Protein AF-A0A9P5KVM6-F1 (afdb_monomer_lite)

Radius of gyration: 21.35 Å; chains: 1; bounding box: 46×46×63 Å

pLDDT: mean 79.02, std 16.15, range [36.5, 96.94]

InterPro domains:
  IPR021036 Small ribosomal subunit protein mS45 [PTHR28158] (18-147)

Secondary structure (DSSP, 8-state):
-HHHHHHHH----TTS--TTSTTSSPPPSS----GGGS---S--SSS----HHHHHHTTT-SSS---TT---TT-TT--PPPBPPHHHHHHHHHHHHTS---HHHHHHHHT--HHHHHHHHHHHHHHHHHTTT--TTHHHHHHHHHHHSPBP--STTTTSS--

Sequence (163 aa):
MRSNLRRFLGPRNFKGFHLKNPFFFPPANKTTNYISQYAIRGDARDAKGVNWQKVFENRGAANREVNHLTPFATNPHTKTALAVPGVIKARIYEDITVNNASPQETSFKYGISVPRVEAIIELEAIRRKWQSEVSYIVVPYSDTLFESFSSEMMSYEKNSISL

Organism: Geotrichum candidum (NCBI:txid1173061)

Structure (mmCIF, N/CA/C/O backbone):
data_AF-A0A9P5KVM6-F1
#
_entry.id   AF-A0A9P5KVM6-F1
#
loop_
_atom_site.group_PDB
_atom_site.id
_atom_site.type_symbol
_atom_site.label_atom_id
_atom_site.label_alt_id
_atom_site.label_comp_id
_atom_site.label_asym_id
_atom_site.label_entity_id
_atom_site.label_seq_id
_atom_site.pdbx_PDB_ins_code
_atom_site.Cartn_x
_atom_site.Cartn_y
_atom_site.Cartn_z
_atom_site.occupancy
_atom_site.B_iso_or_equiv
_atom_site.auth_seq_id
_atom_site.auth_comp_id
_atom_site.auth_asym_id
_atom_site.auth_atom_id
_atom_site.pdbx_PDB_model_num
ATOM 1 N N . MET A 1 1 ? 11.397 -14.861 -28.953 1.00 62.25 1 MET A N 1
ATOM 2 C CA . MET A 1 1 ? 10.872 -14.580 -27.591 1.00 62.25 1 MET A CA 1
ATOM 3 C C . MET A 1 1 ? 11.959 -14.485 -26.516 1.00 62.25 1 MET A C 1
ATOM 5 O O . MET A 1 1 ? 12.036 -13.447 -25.871 1.00 62.25 1 MET A O 1
ATOM 9 N N . ARG A 1 2 ? 12.842 -15.485 -26.341 1.00 77.81 2 ARG A N 1
ATOM 10 C CA . ARG A 1 2 ? 13.914 -15.446 -25.313 1.00 77.81 2 ARG A CA 1
ATOM 11 C C . ARG A 1 2 ? 14.853 -14.229 -25.415 1.00 77.81 2 ARG A C 1
ATOM 13 O O . ARG A 1 2 ? 15.296 -13.711 -24.397 1.00 77.81 2 ARG A O 1
ATOM 20 N N . SER A 1 3 ? 15.123 -13.745 -26.628 1.00 80.38 3 SER A N 1
ATOM 21 C CA . SER A 1 3 ? 15.932 -12.544 -26.883 1.00 80.38 3 SER A CA 1
ATOM 22 C C . SER A 1 3 ? 15.297 -11.258 -26.339 1.00 80.38 3 SER A C 1
ATOM 24 O O . SER A 1 3 ? 15.987 -10.457 -25.717 1.00 80.38 3 SER A O 1
ATOM 26 N N . ASN A 1 4 ? 13.985 -11.079 -26.511 1.00 78.31 4 ASN A N 1
ATOM 27 C CA . ASN A 1 4 ? 13.261 -9.908 -26.008 1.00 78.31 4 ASN A CA 1
ATOM 28 C C . ASN A 1 4 ? 13.180 -9.908 -24.480 1.00 78.31 4 ASN A C 1
ATOM 30 O O . ASN A 1 4 ? 13.360 -8.861 -23.865 1.00 78.31 4 ASN A O 1
ATOM 34 N N . LEU A 1 5 ? 12.998 -11.082 -23.867 1.00 83.44 5 LEU A N 1
ATOM 35 C CA . LEU A 1 5 ? 13.031 -11.216 -22.411 1.00 83.44 5 LEU A CA 1
ATOM 36 C C . LEU A 1 5 ? 14.410 -10.854 -21.843 1.00 83.44 5 LEU A C 1
ATOM 38 O O . LEU A 1 5 ? 14.494 -10.102 -20.881 1.00 83.44 5 LEU A O 1
ATOM 42 N N . ARG A 1 6 ? 15.501 -11.320 -22.465 1.00 84.62 6 ARG A N 1
ATOM 43 C CA . ARG A 1 6 ? 16.866 -10.940 -22.051 1.00 84.62 6 ARG A CA 1
ATOM 44 C C . ARG A 1 6 ? 17.105 -9.431 -22.144 1.00 84.62 6 ARG A C 1
ATOM 46 O O . ARG A 1 6 ? 17.784 -8.878 -21.288 1.00 84.62 6 ARG A O 1
ATOM 53 N N . ARG A 1 7 ? 16.528 -8.765 -23.149 1.00 83.12 7 ARG A N 1
ATOM 54 C CA . ARG A 1 7 ? 16.586 -7.299 -23.285 1.00 83.12 7 ARG A CA 1
ATOM 55 C C . ARG A 1 7 ? 15.790 -6.582 -22.192 1.00 83.12 7 ARG A C 1
ATOM 57 O O . ARG A 1 7 ? 16.290 -5.602 -21.661 1.00 83.12 7 ARG A O 1
ATOM 64 N N . PHE A 1 8 ? 14.603 -7.082 -21.844 1.00 84.62 8 PHE A N 1
ATOM 65 C CA . PHE A 1 8 ? 13.796 -6.552 -20.737 1.00 84.62 8 PHE A CA 1
ATOM 66 C C . PHE A 1 8 ? 14.504 -6.706 -19.386 1.00 84.62 8 PHE A C 1
ATOM 68 O O . PHE A 1 8 ? 14.595 -5.757 -18.616 1.00 84.62 8 PHE A O 1
ATOM 75 N N . LEU A 1 9 ? 15.027 -7.903 -19.109 1.00 88.69 9 LEU A N 1
ATOM 76 C CA . LEU A 1 9 ? 15.701 -8.206 -17.848 1.00 88.69 9 LEU A CA 1
ATOM 77 C C . LEU A 1 9 ? 17.058 -7.499 -17.717 1.00 88.69 9 LEU A C 1
ATOM 79 O O . LEU A 1 9 ? 17.481 -7.182 -16.610 1.00 88.69 9 LEU A O 1
ATOM 83 N N . GLY A 1 10 ? 17.756 -7.255 -18.826 1.00 86.69 10 GLY A N 1
ATOM 84 C CA . GLY A 1 10 ? 19.102 -6.691 -18.810 1.00 86.69 10 GLY A CA 1
ATOM 85 C C . GLY A 1 10 ? 20.173 -7.696 -18.354 1.00 86.69 10 GLY A C 1
ATOM 86 O O . GLY A 1 10 ? 19.902 -8.894 -18.207 1.00 86.69 10 GLY A O 1
ATOM 87 N N . PRO A 1 11 ? 21.423 -7.240 -18.154 1.00 89.00 11 PRO A N 1
ATOM 88 C CA . PRO A 1 11 ? 22.534 -8.119 -17.804 1.00 89.00 11 PRO A CA 1
ATOM 89 C C . PRO A 1 11 ? 22.339 -8.757 -16.424 1.00 89.00 11 PRO A C 1
ATOM 91 O O . PRO A 1 11 ? 21.814 -8.137 -15.499 1.00 89.00 11 PRO A O 1
ATOM 94 N N . ARG A 1 12 ? 22.796 -10.004 -16.300 1.00 92.44 12 ARG A N 1
ATOM 95 C CA . ARG A 1 12 ? 22.764 -10.798 -15.069 1.00 92.44 12 ARG A CA 1
ATOM 96 C C . ARG A 1 12 ? 24.133 -10.725 -14.389 1.00 92.44 12 ARG A C 1
ATOM 98 O O . ARG A 1 12 ? 25.145 -10.879 -15.068 1.00 92.44 12 ARG A O 1
ATOM 105 N N . ASN A 1 13 ? 24.180 -10.493 -13.079 1.00 91.25 13 ASN A N 1
ATOM 106 C CA . ASN A 1 13 ? 25.437 -10.559 -12.322 1.00 91.25 13 ASN A CA 1
ATOM 107 C C . ASN A 1 13 ? 25.819 -12.015 -11.969 1.00 91.25 13 ASN A C 1
ATOM 109 O O . ASN A 1 13 ? 25.060 -12.946 -12.238 1.00 91.25 13 ASN A O 1
ATOM 113 N N . PHE A 1 14 ? 26.971 -12.212 -11.317 1.00 94.19 14 PHE A N 1
ATOM 114 C CA . PHE A 1 14 ? 27.450 -13.539 -10.895 1.00 94.19 14 PHE A CA 1
ATOM 115 C C . PHE A 1 14 ? 26.509 -14.260 -9.912 1.00 94.19 14 PHE A C 1
ATOM 117 O O . PHE A 1 14 ? 26.425 -15.482 -9.931 1.00 94.19 14 PHE A O 1
ATOM 124 N N . LYS A 1 15 ? 25.760 -13.512 -9.086 1.00 94.56 15 LYS A N 1
ATOM 125 C CA . LYS A 1 15 ? 24.731 -14.051 -8.173 1.00 94.56 15 LYS A CA 1
ATOM 126 C C . LYS A 1 15 ? 23.423 -14.392 -8.881 1.00 94.56 15 LYS A C 1
ATOM 128 O O . LYS A 1 15 ? 22.525 -14.986 -8.298 1.00 94.56 15 LYS A O 1
ATOM 133 N N . GLY A 1 16 ? 23.295 -13.990 -10.136 1.00 92.50 16 GLY A N 1
ATOM 134 C CA . GLY A 1 16 ? 22.124 -14.243 -10.935 1.00 92.50 16 GLY A CA 1
ATOM 135 C C . GLY A 1 16 ? 21.071 -13.132 -10.958 1.00 92.50 16 GLY A C 1
ATOM 136 O O . GLY A 1 16 ? 19.995 -13.367 -11.503 1.00 92.50 16 GLY A O 1
ATOM 137 N N . PHE A 1 17 ? 21.364 -11.954 -10.409 1.00 92.81 17 PHE A N 1
ATOM 138 C CA . PHE A 1 17 ? 20.439 -10.827 -10.273 1.00 92.81 17 PHE A CA 1
ATOM 139 C C . PHE A 1 17 ? 20.491 -9.846 -11.448 1.00 92.81 17 PHE A C 1
ATOM 141 O O . PHE A 1 17 ? 21.547 -9.615 -12.043 1.00 92.81 17 PHE A O 1
ATOM 148 N N . HIS A 1 18 ? 19.346 -9.221 -11.723 1.00 91.88 18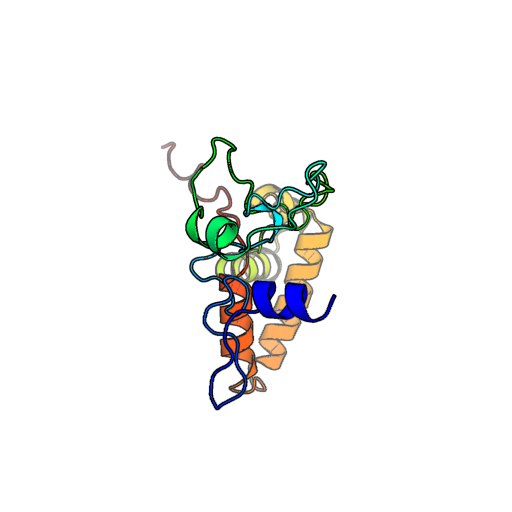 HIS A N 1
ATOM 149 C CA . HIS A 1 18 ? 19.134 -8.251 -12.799 1.00 91.88 18 HIS A CA 1
ATOM 150 C C . HIS A 1 18 ? 19.104 -6.817 -12.258 1.00 91.88 18 HIS A C 1
ATOM 152 O O . HIS A 1 18 ? 18.122 -6.100 -12.405 1.00 91.88 18 HIS A O 1
ATOM 158 N N . LEU A 1 19 ? 20.201 -6.389 -11.629 1.00 88.69 19 LEU A N 1
ATOM 159 C CA . LEU A 1 19 ? 20.276 -5.123 -10.880 1.00 88.69 19 LEU A CA 1
ATOM 160 C C . LEU A 1 19 ? 20.008 -3.867 -11.728 1.00 88.69 19 LEU A C 1
ATOM 162 O O . LEU A 1 19 ? 19.647 -2.830 -11.188 1.00 88.69 19 LEU A O 1
ATOM 166 N N . LYS A 1 20 ? 20.204 -3.949 -13.051 1.00 85.00 20 LYS A N 1
ATOM 167 C CA . LYS A 1 20 ? 19.931 -2.840 -13.979 1.00 85.00 20 LYS A CA 1
ATOM 168 C C . LYS A 1 20 ? 18.459 -2.740 -14.386 1.00 85.00 20 LYS A C 1
ATOM 170 O O . LYS A 1 20 ? 18.079 -1.753 -15.009 1.00 85.00 20 LYS A O 1
ATOM 175 N N . ASN A 1 21 ? 17.646 -3.756 -14.094 1.00 87.56 21 ASN A N 1
ATOM 176 C CA . ASN A 1 21 ? 16.222 -3.705 -14.383 1.00 87.56 21 ASN A CA 1
ATOM 177 C C . ASN A 1 21 ? 15.550 -2.746 -13.387 1.00 87.56 21 ASN A C 1
ATOM 179 O O . ASN A 1 21 ? 15.689 -2.939 -12.177 1.00 87.56 21 ASN A O 1
ATOM 183 N N . PRO A 1 22 ? 14.802 -1.736 -13.861 1.00 85.38 22 PRO A N 1
ATOM 184 C CA . PRO A 1 22 ? 14.136 -0.775 -12.990 1.00 85.38 22 PRO A CA 1
ATOM 185 C C . PRO A 1 22 ? 13.138 -1.393 -12.008 1.00 85.38 22 PRO A C 1
ATOM 187 O O . PRO A 1 22 ? 12.862 -0.769 -10.991 1.00 85.38 22 PRO A O 1
ATOM 190 N N . PHE A 1 23 ? 12.602 -2.577 -12.304 1.00 88.31 23 PHE A N 1
ATOM 191 C CA . PHE A 1 23 ? 11.623 -3.290 -11.483 1.00 88.31 23 PHE A CA 1
ATOM 192 C C . PHE A 1 23 ? 12.264 -4.313 -10.534 1.00 88.31 23 PHE A C 1
ATOM 194 O O . PHE A 1 23 ? 11.547 -5.064 -9.881 1.00 88.31 23 PHE A O 1
ATOM 201 N N . PHE A 1 24 ? 13.599 -4.410 -10.495 1.00 90.88 24 PHE A N 1
ATOM 202 C CA . PHE A 1 24 ? 14.282 -5.412 -9.673 1.00 90.88 24 PHE A CA 1
ATOM 203 C C . PHE A 1 24 ? 14.192 -5.104 -8.176 1.00 90.88 24 PHE A C 1
ATOM 205 O O . PHE A 1 24 ? 13.952 -6.004 -7.377 1.00 90.88 24 PHE A O 1
ATOM 212 N N . PHE A 1 25 ? 14.402 -3.843 -7.802 1.00 88.06 25 PHE A N 1
ATOM 213 C CA . PHE A 1 25 ? 14.326 -3.407 -6.413 1.00 88.06 25 PHE A CA 1
ATOM 214 C C . PHE A 1 25 ? 12.940 -2.845 -6.095 1.00 88.06 25 PHE A C 1
ATOM 216 O O . PHE A 1 25 ? 12.344 -2.187 -6.958 1.00 88.06 25 PHE A O 1
ATOM 223 N N . PRO A 1 26 ? 12.436 -3.062 -4.866 1.00 86.50 26 PRO A N 1
ATOM 224 C CA . PRO A 1 26 ? 11.262 -2.345 -4.407 1.00 86.50 26 PRO A CA 1
ATOM 225 C C . PRO A 1 26 ? 11.554 -0.837 -4.430 1.00 86.50 26 PRO A C 1
ATOM 227 O O . PRO A 1 26 ? 12.689 -0.421 -4.170 1.00 86.50 26 PRO A O 1
ATOM 230 N N . PRO A 1 27 ? 10.565 -0.007 -4.782 1.00 83.62 27 PRO A N 1
ATOM 231 C CA . PRO A 1 27 ? 10.730 1.432 -4.691 1.00 83.62 27 PRO A CA 1
ATOM 232 C C . PRO A 1 27 ? 10.859 1.879 -3.233 1.00 83.62 27 PRO A C 1
ATOM 234 O O . PRO A 1 27 ? 10.284 1.273 -2.334 1.00 83.62 27 PRO A O 1
ATOM 237 N N . ALA A 1 28 ? 11.603 2.964 -3.035 1.00 72.00 28 ALA A N 1
ATOM 238 C CA . ALA A 1 28 ? 11.710 3.668 -1.764 1.00 72.00 28 ALA A CA 1
ATOM 239 C C . ALA A 1 28 ? 10.824 4.930 -1.775 1.00 72.00 28 ALA A C 1
ATOM 241 O O . ALA A 1 28 ? 10.300 5.339 -2.817 1.00 72.00 28 ALA A O 1
ATOM 242 N N . ASN A 1 29 ? 10.706 5.593 -0.622 1.00 79.31 29 ASN A N 1
ATOM 243 C CA . ASN A 1 29 ? 10.050 6.899 -0.458 1.00 79.31 29 ASN A CA 1
ATOM 244 C C . ASN A 1 29 ? 8.520 6.915 -0.623 1.00 79.31 29 ASN A C 1
ATOM 246 O O . ASN A 1 29 ? 7.965 7.941 -1.016 1.00 79.31 29 ASN A O 1
ATOM 250 N N . LYS A 1 30 ? 7.817 5.824 -0.291 1.00 79.75 30 LYS A N 1
ATOM 251 C CA . LYS A 1 30 ? 6.338 5.763 -0.320 1.00 79.75 30 LYS A CA 1
ATOM 252 C C . LYS A 1 30 ? 5.775 6.033 -1.716 1.00 79.75 30 LYS A C 1
ATOM 254 O O . LYS A 1 30 ? 4.729 6.661 -1.894 1.00 79.75 30 LYS A O 1
ATOM 259 N N . THR A 1 31 ? 6.499 5.575 -2.731 1.00 81.00 31 THR A N 1
ATOM 260 C CA . THR A 1 31 ? 6.085 5.661 -4.129 1.00 81.00 31 THR A CA 1
ATOM 261 C C . THR A 1 31 ? 6.045 4.270 -4.720 1.00 81.00 31 THR A C 1
ATOM 263 O O . THR A 1 31 ? 6.856 3.413 -4.395 1.00 81.00 31 THR A O 1
ATOM 266 N N . THR A 1 32 ? 5.088 4.037 -5.597 1.00 86.69 32 THR A N 1
ATOM 267 C CA . THR A 1 32 ? 4.988 2.807 -6.376 1.00 86.69 32 THR A CA 1
ATOM 268 C C . THR A 1 32 ? 5.862 2.927 -7.628 1.00 86.69 32 THR A C 1
ATOM 270 O O . THR A 1 32 ? 6.071 4.019 -8.157 1.00 86.69 32 THR A O 1
ATOM 273 N N . ASN A 1 33 ? 6.344 1.801 -8.157 1.00 87.06 33 ASN A N 1
ATOM 274 C CA . ASN A 1 33 ? 7.149 1.738 -9.386 1.00 87.06 33 ASN A CA 1
ATOM 275 C C . ASN A 1 33 ? 6.494 0.781 -10.385 1.00 87.06 33 ASN A C 1
ATOM 277 O O . ASN A 1 33 ? 6.994 -0.306 -10.679 1.00 87.06 33 ASN A O 1
ATOM 281 N N . TYR A 1 34 ? 5.306 1.166 -10.845 1.00 88.00 34 TYR A N 1
ATOM 282 C CA . TYR A 1 34 ? 4.519 0.347 -11.756 1.00 88.00 34 TYR A CA 1
ATOM 283 C C . TYR A 1 34 ? 4.982 0.462 -13.200 1.00 88.00 34 TYR A C 1
ATOM 285 O O . TYR A 1 34 ? 5.518 1.475 -13.642 1.00 88.00 34 TYR A O 1
ATOM 293 N N . ILE A 1 35 ? 4.709 -0.591 -13.966 1.00 83.00 35 ILE A N 1
ATOM 294 C CA . ILE A 1 35 ? 5.068 -0.688 -15.380 1.00 83.00 35 ILE A CA 1
ATOM 295 C C . ILE A 1 35 ? 4.377 0.378 -16.247 1.00 83.00 35 ILE A C 1
ATOM 297 O O . ILE A 1 35 ? 4.942 0.824 -17.241 1.00 83.00 35 ILE A O 1
ATOM 301 N N . SER A 1 36 ? 3.190 0.829 -15.835 1.00 80.75 36 SER A N 1
ATOM 302 C CA . SER A 1 36 ? 2.419 1.925 -16.444 1.00 80.75 36 SER A CA 1
ATOM 303 C C . SER A 1 36 ? 3.155 3.268 -16.464 1.00 80.75 36 SER A C 1
ATOM 305 O O . SER A 1 36 ? 2.864 4.107 -17.313 1.00 80.75 36 SER A O 1
ATOM 307 N N . GLN A 1 37 ? 4.118 3.464 -15.558 1.00 79.69 37 GLN A N 1
ATOM 308 C CA . GLN A 1 37 ? 4.914 4.688 -15.456 1.00 79.69 37 GLN A CA 1
ATOM 309 C C . GLN A 1 37 ? 5.938 4.811 -16.587 1.00 79.69 37 GLN A C 1
ATOM 311 O O . GLN A 1 37 ? 6.533 5.867 -16.793 1.00 79.69 37 GLN A O 1
ATOM 316 N N . TYR A 1 38 ? 6.142 3.729 -17.334 1.00 78.56 38 TYR A N 1
ATOM 317 C CA . TYR A 1 38 ? 7.088 3.650 -18.427 1.00 78.56 38 TYR A CA 1
ATOM 318 C C . TYR A 1 38 ? 6.329 3.695 -19.749 1.00 78.56 38 TYR A C 1
ATOM 320 O O . TYR A 1 38 ? 5.304 3.036 -19.925 1.00 78.56 38 TYR A O 1
ATOM 328 N N . ALA A 1 39 ? 6.858 4.447 -20.716 1.00 70.25 39 ALA A N 1
ATOM 329 C CA . ALA A 1 39 ? 6.290 4.579 -22.055 1.00 70.25 39 ALA A CA 1
ATOM 330 C C . ALA A 1 39 ? 6.514 3.306 -22.897 1.00 70.25 39 ALA A C 1
ATOM 332 O O . ALA A 1 39 ? 7.205 3.313 -23.920 1.00 70.25 39 ALA A O 1
ATOM 333 N N . ILE A 1 40 ? 5.931 2.193 -22.457 1.00 69.56 40 ILE A N 1
ATOM 334 C CA . ILE A 1 40 ? 5.956 0.912 -23.155 1.00 69.56 40 ILE A CA 1
ATOM 335 C C . ILE A 1 40 ? 4.916 1.001 -24.264 1.00 69.56 40 ILE A C 1
ATOM 337 O O . ILE A 1 40 ? 3.727 0.764 -24.065 1.00 69.56 40 ILE A O 1
ATOM 341 N N . ARG A 1 41 ? 5.362 1.415 -25.450 1.00 58.34 41 ARG A N 1
ATOM 342 C CA . ARG A 1 41 ? 4.507 1.436 -26.638 1.00 58.34 41 ARG A CA 1
ATOM 343 C C . ARG A 1 41 ? 4.192 -0.009 -27.027 1.00 58.34 41 ARG A C 1
ATOM 345 O O . ARG A 1 41 ? 5.076 -0.725 -27.488 1.00 58.34 41 ARG A O 1
ATOM 352 N N . GLY A 1 42 ? 2.945 -0.425 -26.802 1.00 51.84 42 GLY A N 1
ATOM 353 C CA . GLY A 1 42 ? 2.420 -1.719 -27.246 1.00 51.84 42 GLY A CA 1
ATOM 354 C C . GLY A 1 42 ? 2.237 -1.812 -28.764 1.00 51.84 42 GLY A C 1
ATOM 355 O O . GLY A 1 42 ? 2.281 -2.907 -29.307 1.00 51.84 42 GLY A O 1
ATOM 356 N N . ASP A 1 43 ? 2.125 -0.675 -29.455 1.00 46.19 43 ASP A N 1
ATOM 357 C CA . ASP A 1 43 ? 1.997 -0.628 -30.909 1.00 46.19 43 ASP A CA 1
ATOM 358 C C . ASP A 1 43 ? 3.315 -0.227 -31.560 1.00 46.19 43 ASP A C 1
ATOM 360 O O . ASP A 1 43 ? 3.614 0.947 -31.784 1.00 46.19 43 ASP A O 1
ATOM 364 N N . ALA A 1 44 ? 4.101 -1.237 -31.907 1.00 43.06 44 ALA A N 1
ATOM 365 C CA . ALA A 1 44 ? 5.032 -1.116 -33.007 1.00 43.06 44 ALA A CA 1
ATOM 366 C C . ALA A 1 44 ? 4.328 -1.722 -34.234 1.00 43.06 44 ALA A C 1
ATOM 368 O O . ALA A 1 44 ? 4.510 -2.891 -34.561 1.00 43.06 44 ALA A O 1
ATOM 369 N N . ARG A 1 45 ? 3.478 -0.919 -34.899 1.00 48.28 45 ARG A N 1
ATOM 370 C CA . ARG A 1 45 ? 3.075 -1.196 -36.294 1.00 48.28 45 ARG A CA 1
ATOM 371 C C . ARG A 1 45 ? 4.296 -1.225 -37.228 1.00 48.28 45 ARG A C 1
ATOM 373 O O . ARG A 1 45 ? 4.225 -1.797 -38.306 1.00 48.28 45 ARG A O 1
ATOM 380 N N . ASP A 1 46 ? 5.426 -0.693 -36.765 1.00 46.81 46 ASP A N 1
ATOM 381 C CA . ASP A 1 46 ? 6.752 -0.947 -37.311 1.00 46.81 46 ASP A CA 1
ATOM 382 C C . ASP A 1 46 ? 7.388 -2.144 -36.601 1.00 46.81 46 ASP A C 1
ATOM 384 O O . ASP A 1 46 ? 7.526 -2.144 -35.385 1.00 46.81 46 ASP A O 1
ATOM 388 N N . ALA A 1 47 ? 7.837 -3.149 -37.347 1.00 47.09 47 ALA A N 1
ATOM 389 C CA . ALA A 1 47 ? 8.355 -4.447 -36.891 1.00 47.09 47 ALA A CA 1
ATOM 390 C C . ALA A 1 47 ? 9.575 -4.446 -35.922 1.00 47.09 47 ALA A C 1
ATOM 392 O O . ALA A 1 47 ? 10.235 -5.472 -35.735 1.00 47.09 47 ALA A O 1
ATOM 393 N N . LYS A 1 48 ? 9.920 -3.320 -35.291 1.00 54.28 48 LYS A N 1
ATOM 394 C CA . LYS A 1 48 ? 11.014 -3.182 -34.325 1.00 54.28 48 LYS A CA 1
ATOM 395 C C . LYS A 1 48 ? 10.421 -3.184 -32.914 1.00 54.28 48 LYS A C 1
ATOM 397 O O . LYS A 1 48 ? 9.889 -2.182 -32.457 1.00 54.28 48 LYS A O 1
ATOM 402 N N . GLY A 1 49 ? 10.498 -4.331 -32.235 1.00 60.56 49 GLY A N 1
ATOM 403 C CA . GLY A 1 49 ? 9.998 -4.502 -30.864 1.00 60.56 49 GLY A CA 1
ATOM 404 C C . GLY A 1 49 ? 10.514 -3.460 -29.856 1.00 60.56 49 GLY A C 1
ATOM 405 O O . GLY A 1 49 ? 11.458 -2.720 -30.124 1.00 60.56 49 GLY A O 1
ATOM 406 N N . VAL A 1 50 ? 9.903 -3.429 -28.666 1.00 67.38 50 VAL A N 1
ATOM 407 C CA . VAL A 1 50 ? 10.174 -2.446 -27.598 1.00 67.38 50 VAL A CA 1
ATOM 408 C C . VAL A 1 50 ? 11.676 -2.311 -27.297 1.00 67.38 50 VAL A C 1
ATOM 410 O O . VAL A 1 50 ? 12.341 -3.280 -26.917 1.00 67.38 50 VAL A O 1
ATOM 413 N N . ASN A 1 51 ? 12.214 -1.094 -27.436 1.00 71.50 51 ASN A N 1
ATOM 414 C CA . ASN A 1 51 ? 13.579 -0.771 -27.020 1.00 71.50 51 ASN A CA 1
ATOM 415 C C . ASN A 1 51 ? 13.609 -0.483 -25.512 1.00 71.50 51 ASN A C 1
ATOM 417 O O . ASN A 1 51 ? 13.408 0.650 -25.078 1.00 71.50 51 ASN A O 1
ATOM 421 N N . TRP A 1 52 ? 13.867 -1.526 -24.725 1.00 73.50 52 TRP A N 1
ATOM 422 C CA . TRP A 1 52 ? 13.876 -1.457 -23.264 1.00 73.50 52 TRP A CA 1
ATOM 423 C C . TRP A 1 52 ? 14.921 -0.498 -22.683 1.00 73.50 52 TRP A C 1
ATOM 425 O O . TRP A 1 52 ? 14.619 0.159 -21.696 1.00 73.50 52 TRP A O 1
ATOM 435 N N . GLN A 1 53 ? 16.093 -0.340 -23.313 1.00 73.50 53 GLN A N 1
ATOM 436 C CA . GLN A 1 53 ? 17.084 0.653 -22.868 1.00 73.50 53 GLN A CA 1
ATOM 437 C C . GLN A 1 53 ? 16.502 2.064 -22.932 1.00 73.50 53 GLN A C 1
ATOM 439 O O . GLN A 1 53 ? 16.468 2.752 -21.919 1.00 73.50 53 GLN A O 1
ATOM 444 N N . LYS A 1 54 ? 15.910 2.442 -24.071 1.00 73.50 54 LYS A N 1
ATOM 445 C CA . LYS A 1 54 ? 15.285 3.761 -24.229 1.00 73.50 54 LYS A CA 1
ATOM 446 C C . LYS A 1 54 ? 14.077 3.958 -23.307 1.00 73.50 54 LYS A C 1
ATOM 448 O O . LYS A 1 54 ? 13.870 5.054 -22.803 1.00 73.50 54 LYS A O 1
ATOM 453 N N . VAL A 1 55 ? 13.278 2.913 -23.074 1.00 72.62 55 VAL A N 1
ATOM 454 C CA . VAL A 1 55 ? 12.137 2.962 -22.138 1.00 72.62 55 VAL A CA 1
ATOM 455 C C . VAL A 1 55 ? 12.604 3.235 -20.706 1.00 72.62 55 VAL A C 1
ATOM 457 O O . VAL A 1 55 ? 11.955 3.996 -19.994 1.00 72.62 55 VAL A O 1
ATOM 460 N N . PHE A 1 56 ? 13.721 2.637 -20.287 1.00 74.56 56 PHE A N 1
ATOM 461 C CA . PHE A 1 56 ? 14.261 2.803 -18.937 1.00 74.56 56 PHE A CA 1
ATOM 462 C C . PHE A 1 56 ? 15.097 4.079 -18.768 1.00 74.56 56 PHE A C 1
ATOM 464 O O . PHE A 1 56 ? 15.127 4.627 -17.670 1.00 74.56 56 PHE A O 1
ATOM 471 N N . GLU A 1 57 ? 15.734 4.568 -19.833 1.00 70.75 57 GLU A N 1
ATOM 472 C CA . GLU A 1 57 ? 16.453 5.851 -19.856 1.00 70.75 57 GLU A CA 1
ATOM 473 C C . GLU A 1 57 ? 15.483 7.043 -19.866 1.00 70.75 57 GLU A C 1
ATOM 475 O O . GLU A 1 57 ? 15.716 8.037 -19.186 1.00 70.75 57 GLU A O 1
ATOM 480 N N . ASN A 1 58 ? 14.338 6.920 -20.545 1.00 63.72 58 ASN A N 1
ATOM 481 C CA . ASN A 1 58 ? 13.309 7.961 -20.616 1.00 63.72 58 ASN A CA 1
ATOM 482 C C . ASN A 1 58 ? 12.385 8.017 -19.380 1.00 63.72 58 ASN A C 1
ATOM 484 O O . ASN A 1 58 ? 11.229 8.427 -19.521 1.00 63.72 58 ASN A O 1
ATOM 488 N N . ARG A 1 59 ? 12.847 7.638 -18.176 1.00 58.75 59 ARG A N 1
ATOM 489 C CA . ARG A 1 59 ? 12.112 7.886 -16.916 1.00 58.75 59 ARG A CA 1
ATOM 490 C C . ARG A 1 59 ? 11.891 9.403 -16.754 1.00 58.75 59 ARG A C 1
ATOM 492 O O . ARG A 1 59 ? 12.729 10.092 -16.191 1.00 58.75 59 ARG A O 1
ATOM 499 N N . GLY A 1 60 ? 10.793 9.928 -17.299 1.00 51.78 60 GLY A N 1
ATOM 500 C CA . GLY A 1 60 ? 10.442 11.356 -17.285 1.00 51.78 60 GLY A CA 1
ATOM 501 C C . GLY A 1 60 ? 10.307 12.032 -18.657 1.00 51.78 60 GLY A C 1
ATOM 502 O O . GLY A 1 60 ? 9.803 13.148 -18.727 1.00 51.78 60 GLY A O 1
ATOM 503 N N . ALA A 1 61 ? 10.674 11.381 -19.766 1.00 50.66 61 ALA A N 1
ATOM 504 C CA . ALA A 1 61 ? 10.609 11.994 -21.098 1.00 50.66 61 ALA A CA 1
ATOM 505 C C . ALA A 1 61 ? 9.361 11.553 -21.885 1.00 50.66 61 ALA A C 1
ATOM 507 O O . ALA A 1 61 ? 9.469 10.764 -22.825 1.00 50.66 61 ALA A O 1
ATOM 508 N N . ALA A 1 62 ? 8.183 12.043 -21.469 1.00 45.69 62 ALA A N 1
ATOM 509 C CA . ALA A 1 62 ? 7.037 12.399 -22.329 1.00 45.69 62 ALA A CA 1
ATOM 510 C C . ALA A 1 62 ? 5.781 12.728 -21.491 1.00 45.69 62 ALA A C 1
ATOM 512 O O . ALA A 1 62 ? 5.030 11.821 -21.152 1.00 45.69 62 ALA A O 1
ATOM 513 N N . ASN A 1 63 ? 5.543 14.016 -21.214 1.00 46.03 63 ASN A N 1
ATOM 514 C CA . ASN A 1 63 ? 4.252 14.742 -21.271 1.00 46.03 63 ASN A CA 1
ATOM 515 C C . ASN A 1 63 ? 2.925 14.104 -20.783 1.00 46.03 63 ASN A C 1
ATOM 517 O O . ASN A 1 63 ? 1.853 14.603 -21.120 1.00 46.03 63 ASN A O 1
ATOM 521 N N . ARG A 1 64 ? 2.937 13.043 -19.979 1.00 54.03 64 ARG A N 1
ATOM 522 C CA . ARG A 1 64 ? 1.762 12.557 -19.251 1.00 54.03 64 ARG A CA 1
ATOM 523 C C . ARG A 1 64 ? 2.059 12.668 -17.772 1.00 54.03 64 ARG A C 1
ATOM 525 O O . ARG A 1 64 ? 3.085 12.165 -17.331 1.00 54.03 64 ARG A O 1
ATOM 532 N N . GLU A 1 65 ? 1.164 13.308 -17.028 1.00 58.22 65 GLU A N 1
ATOM 533 C CA . GLU A 1 65 ? 1.105 13.184 -15.574 1.00 58.22 65 GLU A CA 1
ATOM 534 C C . GLU A 1 65 ? 1.126 11.689 -15.235 1.00 58.22 65 GLU A C 1
ATOM 536 O O . GLU A 1 65 ? 0.171 10.952 -15.494 1.00 58.22 65 GLU A O 1
ATOM 541 N N . VAL A 1 66 ? 2.277 11.200 -14.777 1.00 64.06 66 VAL A N 1
ATOM 542 C CA . VAL A 1 66 ? 2.476 9.779 -14.525 1.00 64.06 66 VAL A CA 1
ATOM 543 C C . VAL A 1 66 ? 1.674 9.432 -13.280 1.00 64.06 66 VAL A C 1
ATOM 545 O O . VAL A 1 66 ? 2.049 9.777 -12.163 1.00 64.06 66 VAL A O 1
ATOM 548 N N . ASN A 1 67 ? 0.540 8.756 -13.460 1.00 74.50 67 ASN A N 1
ATOM 549 C CA . ASN A 1 67 ? -0.255 8.307 -12.329 1.00 74.50 67 ASN A CA 1
ATOM 550 C C . ASN A 1 67 ? 0.436 7.117 -11.656 1.00 74.50 67 ASN A C 1
ATOM 552 O O . ASN A 1 67 ? 0.266 5.961 -12.061 1.00 74.50 67 ASN A O 1
ATOM 556 N N . HIS A 1 68 ? 1.179 7.413 -10.591 1.00 80.06 68 HIS A N 1
ATOM 557 C CA . HIS A 1 68 ? 1.898 6.413 -9.814 1.00 80.06 68 HIS A CA 1
ATOM 558 C C . HIS A 1 68 ? 0.968 5.327 -9.252 1.00 80.06 68 HIS A C 1
ATOM 560 O O . HIS A 1 68 ? 1.397 4.196 -9.077 1.00 80.06 68 HIS A O 1
ATOM 566 N N . LEU A 1 69 ? -0.327 5.577 -9.065 1.00 87.38 69 LEU A N 1
ATOM 567 C CA . LEU A 1 69 ? -1.237 4.607 -8.450 1.00 87.38 69 LEU A CA 1
ATOM 568 C C . LEU A 1 69 ? -1.771 3.541 -9.413 1.00 87.38 69 LEU A C 1
ATOM 570 O O . LEU A 1 69 ? -2.408 2.595 -8.957 1.00 87.38 69 LEU A O 1
ATOM 574 N N . THR A 1 70 ? -1.542 3.654 -10.721 1.00 88.50 70 THR A N 1
ATOM 575 C CA . THR A 1 70 ? -2.097 2.707 -11.706 1.00 88.50 70 THR A CA 1
ATOM 576 C C . THR A 1 70 ? -1.125 1.554 -11.963 1.00 88.50 70 THR A C 1
ATOM 578 O O . THR A 1 70 ? -0.078 1.792 -12.548 1.00 88.50 70 THR A O 1
ATOM 581 N N . PRO A 1 71 ? -1.397 0.300 -11.566 1.00 88.62 71 PRO A N 1
ATOM 582 C CA . PRO A 1 71 ? -0.462 -0.799 -11.803 1.00 88.62 71 PRO A CA 1
ATOM 583 C C . PRO A 1 71 ? -0.364 -1.225 -13.269 1.00 88.62 71 PRO A C 1
ATOM 585 O O . PRO A 1 71 ? 0.702 -1.652 -13.714 1.00 88.62 71 PRO A O 1
ATOM 588 N N . PHE A 1 72 ? -1.447 -1.093 -14.037 1.00 86.62 72 PHE A N 1
ATOM 589 C CA . PHE A 1 72 ? -1.547 -1.640 -15.388 1.00 86.62 72 PHE A CA 1
ATOM 590 C C . PHE A 1 72 ? -1.720 -0.536 -16.429 1.00 86.62 72 PHE A C 1
ATOM 592 O O . PHE A 1 72 ? -2.632 0.277 -16.338 1.00 86.62 72 PHE A O 1
ATOM 599 N N . ALA A 1 73 ? -0.874 -0.544 -17.463 1.00 79.62 73 ALA A N 1
ATOM 600 C CA . ALA A 1 73 ? -0.924 0.449 -18.539 1.00 79.62 73 ALA A CA 1
ATOM 601 C C . ALA A 1 73 ? -2.220 0.381 -19.371 1.00 79.62 73 ALA A C 1
ATOM 603 O O . ALA A 1 73 ? -2.665 1.388 -19.911 1.00 79.62 73 ALA A O 1
ATOM 604 N N . THR A 1 74 ? -2.817 -0.807 -19.489 1.00 83.19 74 THR A N 1
ATOM 605 C CA . THR A 1 74 ? -4.018 -1.058 -20.300 1.00 83.19 74 THR A CA 1
ATOM 606 C C . THR A 1 74 ? -5.323 -0.794 -19.558 1.00 83.19 74 THR A C 1
ATOM 608 O O . THR A 1 74 ? -6.356 -0.645 -20.202 1.00 83.19 74 THR A O 1
ATOM 611 N N . ASN A 1 75 ? -5.296 -0.735 -18.223 1.00 85.81 75 ASN A N 1
ATOM 612 C CA . ASN A 1 75 ? -6.484 -0.535 -17.404 1.00 85.81 75 ASN A CA 1
ATOM 613 C C . ASN A 1 75 ? -6.297 0.659 -16.452 1.00 85.81 75 ASN A C 1
ATOM 615 O O . ASN A 1 75 ? -5.812 0.477 -15.333 1.00 85.81 75 ASN A O 1
ATOM 619 N N . PRO A 1 76 ? -6.721 1.869 -16.858 1.00 84.81 76 PRO A N 1
ATOM 620 C CA . PRO A 1 76 ? -6.604 3.064 -16.025 1.00 84.81 76 PRO A CA 1
ATOM 621 C C . PRO A 1 76 ? -7.566 3.079 -14.823 1.00 84.81 76 PRO A C 1
ATOM 623 O O . PRO A 1 76 ? -7.414 3.916 -13.931 1.00 84.81 76 PRO A O 1
ATOM 626 N N . HIS A 1 77 ? -8.560 2.182 -14.778 1.00 89.88 77 HIS A N 1
ATOM 627 C CA . HIS A 1 77 ? -9.530 2.113 -13.681 1.00 89.88 77 HIS A CA 1
ATOM 628 C C . HIS A 1 77 ? -8.985 1.367 -12.466 1.00 89.88 77 HIS A C 1
ATOM 630 O O . HIS A 1 77 ? -9.371 1.670 -11.337 1.00 89.88 77 HIS A O 1
ATOM 636 N N . THR A 1 78 ? -8.067 0.419 -12.667 1.00 91.25 78 THR A N 1
ATOM 637 C CA . THR A 1 78 ? -7.384 -0.230 -11.549 1.00 91.25 78 THR A CA 1
ATOM 638 C C . THR A 1 78 ? -6.400 0.754 -10.936 1.00 91.25 78 THR A C 1
ATOM 640 O O . THR A 1 78 ? -5.437 1.171 -11.578 1.00 91.25 78 THR A O 1
ATOM 643 N N . LYS A 1 79 ? -6.643 1.116 -9.677 1.00 90.56 79 LYS A N 1
ATOM 644 C CA . LYS A 1 79 ? -5.792 2.006 -8.890 1.00 90.56 79 LYS A CA 1
ATOM 645 C C . LYS A 1 79 ? -5.425 1.336 -7.578 1.00 90.56 79 LYS A C 1
ATOM 647 O O . LYS A 1 79 ? -6.202 0.576 -7.007 1.00 90.56 79 LYS A O 1
ATOM 652 N N . THR A 1 80 ? -4.229 1.641 -7.116 1.00 90.75 80 THR A N 1
ATOM 653 C CA . THR A 1 80 ? -3.683 1.150 -5.858 1.00 90.75 80 THR A CA 1
ATOM 654 C C . THR A 1 80 ? -4.288 1.937 -4.713 1.00 90.75 80 THR A C 1
ATOM 656 O O . THR A 1 80 ? -4.265 3.167 -4.728 1.00 90.75 80 THR A O 1
ATOM 659 N N . ALA A 1 81 ? -4.839 1.224 -3.734 1.00 89.44 81 ALA A N 1
ATOM 660 C CA . ALA A 1 81 ? -5.338 1.833 -2.511 1.00 89.44 81 ALA A CA 1
ATOM 661 C C . ALA A 1 81 ? -4.173 2.370 -1.669 1.00 89.44 81 ALA A C 1
ATOM 663 O O . ALA A 1 81 ? -3.109 1.754 -1.598 1.00 89.44 81 ALA A O 1
ATOM 664 N N . LEU A 1 82 ? -4.387 3.508 -1.011 1.00 88.88 82 LEU A N 1
ATOM 665 C CA . LEU A 1 82 ? -3.368 4.129 -0.173 1.00 88.88 82 LEU A CA 1
ATOM 666 C C . LEU A 1 82 ? -3.171 3.343 1.126 1.00 88.88 82 LEU A C 1
ATOM 668 O O . LEU A 1 82 ? -4.131 2.871 1.750 1.00 88.88 82 LEU A O 1
ATOM 672 N N . ALA A 1 83 ? -1.915 3.211 1.540 1.00 89.81 83 ALA A N 1
ATOM 673 C CA . ALA A 1 83 ? -1.552 2.570 2.791 1.00 89.81 83 ALA A CA 1
ATOM 674 C C . ALA A 1 83 ? -1.832 3.508 3.975 1.00 89.81 83 ALA A C 1
ATOM 676 O O . ALA A 1 83 ? -1.415 4.667 3.986 1.00 89.81 83 ALA A O 1
ATOM 677 N N . VAL A 1 84 ? -2.501 2.983 5.005 1.00 89.81 84 VAL A N 1
ATOM 678 C CA . VAL A 1 84 ? -2.726 3.709 6.263 1.00 89.81 84 VAL A CA 1
ATOM 679 C C . VAL A 1 84 ? -1.427 3.694 7.080 1.00 89.81 84 VAL A C 1
ATOM 681 O O . VAL A 1 84 ? -0.914 2.600 7.350 1.00 89.81 84 VAL A O 1
ATOM 684 N N . PRO A 1 85 ? -0.878 4.852 7.495 1.00 89.00 85 PRO A N 1
ATOM 685 C CA . PRO A 1 85 ? 0.324 4.894 8.324 1.00 89.00 85 PRO A CA 1
ATOM 686 C C . PRO A 1 85 ? 0.143 4.176 9.664 1.00 89.00 85 PRO A C 1
ATOM 688 O O . PRO A 1 85 ? -0.924 4.250 10.272 1.00 89.00 85 PRO A O 1
ATOM 691 N N . GLY A 1 86 ? 1.204 3.538 10.170 1.00 88.25 86 GLY A N 1
ATOM 692 C CA . GLY A 1 86 ? 1.167 2.832 11.459 1.00 88.25 86 GLY A CA 1
ATOM 693 C C . GLY A 1 86 ? 0.727 3.716 12.633 1.00 88.25 86 GLY A C 1
ATOM 694 O O . GLY A 1 86 ? -0.041 3.269 13.477 1.00 88.25 86 GLY A O 1
ATOM 695 N N . VAL A 1 87 ? 1.127 4.993 12.632 1.00 90.19 87 VAL A N 1
ATOM 696 C CA . VAL A 1 87 ? 0.715 5.985 13.644 1.00 90.19 87 VAL A CA 1
ATOM 697 C C . VAL A 1 87 ? -0.801 6.201 13.643 1.00 90.19 87 VAL A C 1
ATOM 699 O O . VAL A 1 87 ? -1.413 6.305 14.699 1.00 90.19 87 VAL A O 1
ATOM 702 N N . ILE A 1 88 ? -1.424 6.239 12.462 1.00 91.56 88 ILE A N 1
ATOM 703 C CA . ILE A 1 88 ? -2.875 6.411 12.332 1.00 91.56 88 ILE A CA 1
ATOM 704 C C . ILE A 1 88 ? -3.609 5.151 12.792 1.00 91.56 88 ILE A C 1
ATOM 706 O O . ILE A 1 88 ? -4.595 5.263 13.511 1.00 91.56 88 ILE A O 1
ATOM 710 N N . LYS A 1 89 ? -3.108 3.958 12.443 1.00 92.62 89 LYS A N 1
ATOM 711 C CA . LYS A 1 89 ? -3.686 2.685 12.911 1.00 92.62 89 LYS A CA 1
ATOM 712 C C . LYS A 1 89 ? -3.698 2.595 14.440 1.00 92.62 89 LYS A C 1
ATOM 714 O O . LYS A 1 89 ? -4.724 2.250 15.016 1.00 92.62 89 LYS A O 1
ATOM 719 N N . ALA A 1 90 ? -2.590 2.967 15.085 1.00 92.25 90 ALA A N 1
ATOM 720 C CA . ALA A 1 90 ? -2.487 2.985 16.543 1.00 92.25 90 ALA A CA 1
ATOM 721 C C . ALA A 1 90 ? -3.485 3.964 17.186 1.00 92.25 90 ALA A C 1
ATOM 723 O O . ALA A 1 90 ? -4.159 3.597 18.143 1.00 92.25 90 ALA A O 1
ATOM 724 N N . ARG A 1 91 ? -3.643 5.167 16.617 1.00 92.94 91 ARG A N 1
ATOM 725 C CA . ARG A 1 91 ? -4.615 6.162 17.103 1.00 92.94 91 ARG A CA 1
ATOM 726 C C . ARG A 1 91 ? -6.066 5.716 16.934 1.00 92.94 91 ARG A C 1
ATOM 728 O O . ARG A 1 91 ? -6.852 5.887 17.852 1.00 92.94 91 ARG A O 1
ATOM 735 N N . ILE A 1 92 ? -6.412 5.113 15.792 1.00 94.12 92 ILE A N 1
ATOM 736 C CA . ILE A 1 92 ? -7.749 4.538 15.559 1.00 94.12 92 ILE A CA 1
ATOM 737 C C . ILE A 1 92 ? -8.076 3.497 16.634 1.00 94.12 92 ILE A C 1
ATOM 739 O O . ILE A 1 92 ? -9.180 3.483 17.171 1.00 94.12 92 ILE A O 1
ATOM 743 N N . TYR A 1 93 ? -7.102 2.647 16.969 1.00 95.31 93 TYR A N 1
ATOM 744 C CA . TYR A 1 93 ? -7.256 1.655 18.026 1.00 95.31 93 TYR A CA 1
ATOM 745 C C . TYR A 1 93 ? -7.482 2.307 19.402 1.00 95.31 93 TYR A C 1
ATOM 747 O O . TYR A 1 93 ? -8.366 1.883 20.143 1.00 95.31 93 TYR A O 1
ATOM 755 N N . GLU A 1 94 ? -6.718 3.347 19.744 1.00 94.38 94 GLU A N 1
ATOM 756 C CA . GLU A 1 94 ? -6.852 4.081 21.014 1.00 94.38 94 GLU A CA 1
ATOM 757 C C . GLU A 1 94 ? -8.189 4.824 21.128 1.00 94.38 94 GLU A C 1
ATOM 759 O O . GLU A 1 94 ? -8.836 4.760 22.171 1.00 94.38 94 GLU A O 1
ATOM 764 N N . ASP A 1 95 ? -8.653 5.468 20.056 1.00 93.81 95 ASP A N 1
ATOM 765 C CA . ASP A 1 95 ? -9.935 6.178 20.050 1.00 93.81 95 ASP A CA 1
ATOM 766 C C . ASP A 1 95 ? -11.116 5.257 20.378 1.00 93.81 95 ASP A C 1
ATOM 768 O O . ASP A 1 95 ? -12.028 5.646 21.104 1.00 93.81 95 ASP A O 1
ATOM 772 N N . ILE A 1 96 ? -11.090 4.022 19.883 1.00 93.88 96 ILE A N 1
ATOM 773 C CA . ILE A 1 96 ? -12.202 3.089 20.076 1.00 93.88 96 ILE A CA 1
ATOM 774 C C . ILE A 1 96 ? -12.078 2.343 21.408 1.00 93.88 96 ILE A C 1
ATOM 776 O O . ILE A 1 96 ? -13.072 2.158 22.103 1.00 93.88 96 ILE A O 1
ATOM 780 N N . THR A 1 97 ? -10.867 1.943 21.804 1.00 93.06 97 THR A N 1
ATOM 781 C CA . THR A 1 97 ? -10.668 1.134 23.022 1.00 93.06 97 THR A CA 1
ATOM 782 C C . THR A 1 97 ? -10.547 1.951 24.305 1.00 93.06 97 THR A C 1
ATOM 784 O O . THR A 1 97 ? -10.978 1.487 25.357 1.00 93.06 97 THR A O 1
ATOM 787 N N . VAL A 1 98 ? -9.957 3.148 24.240 1.00 92.31 98 VAL A N 1
ATOM 788 C CA . VAL A 1 98 ? -9.703 4.006 25.410 1.00 92.31 98 VAL A CA 1
ATOM 789 C C . VAL A 1 98 ? -10.721 5.135 25.474 1.00 92.31 98 VAL A C 1
ATOM 791 O O . VAL A 1 98 ? -11.331 5.354 26.518 1.00 92.31 98 VAL A O 1
ATOM 794 N N . ASN A 1 99 ? -10.942 5.827 24.352 1.00 90.56 99 ASN A N 1
ATOM 795 C CA . ASN A 1 99 ? -11.852 6.976 24.313 1.00 90.56 99 ASN A CA 1
ATOM 796 C C . ASN A 1 99 ? -13.324 6.566 24.112 1.00 90.56 99 ASN A C 1
ATOM 798 O O . ASN A 1 99 ? -14.191 7.436 24.113 1.00 90.56 99 ASN A O 1
ATOM 802 N N . ASN A 1 100 ? -13.612 5.262 23.970 1.00 92.25 100 ASN A N 1
ATOM 803 C CA . ASN A 1 100 ? -14.944 4.698 23.713 1.00 92.25 100 ASN A CA 1
ATOM 804 C C . ASN A 1 100 ? -15.681 5.365 22.533 1.00 92.25 100 ASN A C 1
ATOM 806 O O . ASN A 1 100 ? -16.910 5.456 22.538 1.00 92.25 100 ASN A O 1
ATOM 810 N N . ALA A 1 101 ? -14.945 5.843 21.524 1.00 93.06 101 ALA A N 1
ATOM 811 C CA . ALA A 1 101 ? -15.542 6.394 20.315 1.00 93.06 101 ALA A CA 1
ATOM 812 C C . ALA A 1 101 ? -16.223 5.287 19.500 1.00 93.06 101 ALA A C 1
ATOM 814 O O . ALA A 1 101 ? -15.739 4.152 19.430 1.00 93.06 101 ALA A O 1
ATOM 815 N N . SER A 1 102 ? -17.332 5.620 18.843 1.00 95.38 102 SER A N 1
ATOM 816 C CA . SER A 1 102 ? -17.996 4.676 17.943 1.00 95.38 102 SER A CA 1
ATOM 817 C C . SER A 1 102 ? -17.212 4.507 16.628 1.00 95.38 102 SER A C 1
ATOM 819 O O . SER A 1 102 ? -16.620 5.472 16.129 1.00 95.38 102 SER A O 1
ATOM 821 N N . PRO A 1 103 ? -17.244 3.320 15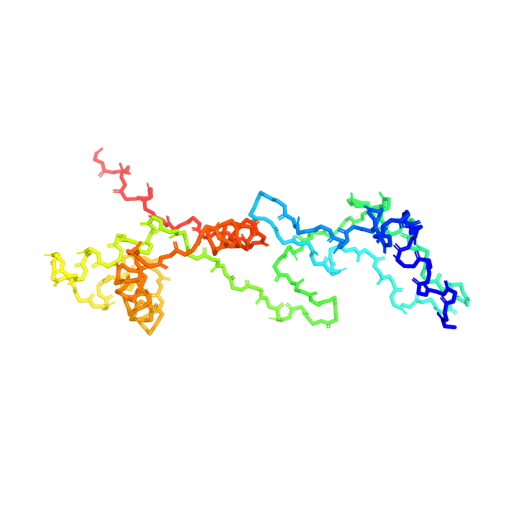.988 1.00 93.75 103 PRO A N 1
ATOM 822 C CA . PRO A 1 103 ? -16.610 3.110 14.683 1.00 93.75 103 PRO A CA 1
ATOM 823 C C . PRO A 1 103 ? -17.074 4.104 13.609 1.00 93.75 103 PRO A C 1
ATOM 825 O O . PRO A 1 103 ? -16.304 4.458 12.714 1.00 93.75 103 PRO A O 1
ATOM 828 N N . GLN A 1 104 ? -18.317 4.584 13.701 1.00 94.94 104 GLN A N 1
ATOM 829 C CA . GLN A 1 104 ? -18.883 5.595 12.812 1.00 94.94 104 GLN A CA 1
ATOM 830 C C . GLN A 1 104 ? -18.224 6.964 13.028 1.00 94.94 104 GLN A C 1
ATOM 832 O O . GLN A 1 104 ? -17.781 7.581 12.061 1.00 94.94 104 GLN A O 1
ATOM 837 N N . GLU A 1 105 ? -18.097 7.427 14.273 1.00 93.00 105 GLU A N 1
ATOM 838 C CA . GLU A 1 105 ? -17.413 8.691 14.591 1.00 93.00 105 GLU A CA 1
ATOM 839 C C . GLU A 1 105 ? -15.944 8.653 14.164 1.00 93.00 105 GLU A C 1
ATOM 841 O O . GLU A 1 105 ? -15.451 9.591 13.534 1.00 93.00 105 GLU A O 1
ATOM 846 N N . THR A 1 106 ? -15.253 7.542 14.432 1.00 93.31 106 THR A N 1
ATOM 847 C CA . THR A 1 106 ? -13.867 7.337 13.997 1.00 93.31 106 THR A CA 1
ATOM 848 C C . THR A 1 106 ? -13.766 7.310 12.468 1.00 93.31 106 THR A C 1
ATOM 850 O O . THR A 1 106 ? -12.862 7.925 11.898 1.00 93.31 106 THR A O 1
ATOM 853 N N . SER A 1 107 ? -14.717 6.672 11.781 1.00 93.31 107 SER A N 1
ATOM 854 C CA . SER A 1 107 ? -14.809 6.665 10.317 1.00 93.31 107 SER A CA 1
ATOM 855 C C . SER A 1 107 ? -14.908 8.081 9.746 1.00 93.31 107 SER A C 1
ATOM 857 O O . SER A 1 107 ? -14.121 8.433 8.863 1.00 93.31 107 SER A O 1
ATOM 859 N N . PHE A 1 108 ? -15.789 8.923 10.295 1.00 93.25 108 PHE A N 1
ATOM 860 C CA . PHE A 1 108 ? -15.916 10.325 9.885 1.00 93.25 108 PHE A CA 1
ATOM 861 C C . PHE A 1 108 ? -14.660 11.143 10.194 1.00 93.25 108 PHE A C 1
ATOM 863 O O . PHE A 1 108 ? -14.187 11.886 9.335 1.00 93.25 108 PHE A O 1
ATOM 870 N N . LYS A 1 109 ? -14.086 10.977 11.390 1.00 92.25 109 LYS A N 1
ATOM 871 C CA . LYS A 1 109 ? -12.890 11.701 11.847 1.00 92.25 109 LYS A CA 1
ATOM 872 C C . LYS A 1 109 ? -11.675 11.465 10.949 1.00 92.25 109 LYS A C 1
ATOM 874 O O . LYS A 1 109 ? -10.894 12.383 10.706 1.00 92.25 109 LYS A O 1
ATOM 879 N N . TYR A 1 110 ? -11.508 10.234 10.476 1.00 90.38 110 TYR A N 1
ATOM 880 C CA . TYR A 1 110 ? -10.353 9.815 9.688 1.00 90.38 110 TYR A CA 1
ATOM 881 C C . TYR A 1 110 ? -10.640 9.705 8.183 1.00 90.38 110 TYR A C 1
ATOM 883 O O . TYR A 1 110 ? -9.701 9.567 7.411 1.00 90.38 110 TYR A O 1
ATOM 891 N N . GLY A 1 111 ? -11.894 9.775 7.733 1.00 91.69 111 GLY A N 1
ATOM 892 C CA . GLY A 1 111 ? -12.242 9.603 6.316 1.00 91.69 111 GLY A CA 1
ATOM 893 C C . GLY A 1 111 ? -12.038 8.171 5.799 1.00 91.69 111 GLY A C 1
ATOM 894 O O . GLY A 1 111 ? -11.849 7.956 4.604 1.00 91.69 111 GLY A O 1
ATOM 895 N N . ILE A 1 112 ? -12.061 7.181 6.693 1.00 92.38 112 ILE A N 1
ATOM 896 C CA . ILE A 1 112 ? -11.891 5.756 6.379 1.00 92.38 112 ILE A CA 1
ATOM 897 C C . ILE A 1 112 ? -13.253 5.080 6.498 1.00 92.38 112 ILE A C 1
ATOM 899 O O . ILE A 1 112 ? -13.963 5.330 7.461 1.00 92.38 112 ILE A O 1
ATOM 903 N N . SER A 1 113 ? -13.629 4.199 5.567 1.00 94.81 113 SER A N 1
ATOM 904 C CA . SER A 1 113 ? -14.905 3.475 5.658 1.00 94.81 113 SER A CA 1
ATOM 905 C C . SER A 1 113 ? -15.002 2.641 6.942 1.00 94.81 113 SER A C 1
ATOM 907 O O . SER A 1 113 ? -14.031 2.003 7.342 1.00 94.81 113 SER A O 1
ATOM 909 N N . VAL A 1 114 ? -16.187 2.602 7.560 1.00 95.50 114 VAL A N 1
ATOM 910 C CA . VAL A 1 114 ? -16.467 1.824 8.785 1.00 95.50 114 VAL A CA 1
ATOM 911 C C . VAL A 1 114 ? -15.902 0.392 8.747 1.00 95.50 114 VAL A C 1
ATOM 913 O O . VAL A 1 114 ? -15.114 0.070 9.633 1.00 95.50 114 VAL A O 1
ATOM 916 N N . PRO A 1 115 ? -16.151 -0.442 7.712 1.00 96.94 115 PRO A N 1
ATOM 917 C CA . PRO A 1 115 ? -15.588 -1.797 7.683 1.00 96.94 115 PRO A CA 1
ATOM 918 C C . PRO A 1 115 ? -14.050 -1.815 7.643 1.00 96.94 115 PRO A C 1
ATOM 920 O O . PRO A 1 115 ? -13.415 -2.738 8.145 1.00 96.94 115 PRO A O 1
ATOM 923 N N . ARG A 1 116 ? -13.414 -0.789 7.057 1.00 95.19 116 ARG A N 1
ATOM 924 C CA . ARG A 1 116 ? -11.950 -0.663 7.043 1.00 95.19 116 ARG A CA 1
ATOM 925 C C . ARG A 1 116 ? -11.417 -0.217 8.406 1.00 95.19 116 ARG A C 1
ATOM 927 O O . ARG A 1 116 ? -10.321 -0.635 8.765 1.00 95.19 11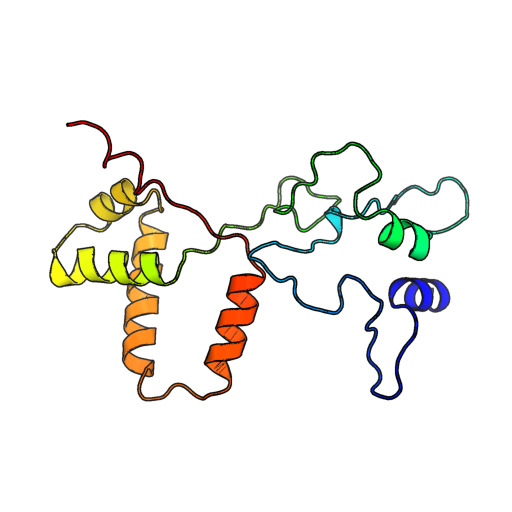6 ARG A O 1
ATOM 934 N N . VAL A 1 117 ? -12.169 0.590 9.156 1.00 95.56 117 VAL A N 1
ATOM 935 C CA . VAL A 1 117 ? -11.857 0.936 10.552 1.00 95.56 117 VAL A CA 1
ATOM 936 C C . VAL A 1 117 ? -11.904 -0.318 11.425 1.00 95.56 117 VAL A C 1
ATOM 938 O O . VAL A 1 117 ? -10.919 -0.606 12.096 1.00 95.56 117 VAL A O 1
ATOM 941 N N . GLU A 1 118 ? -12.975 -1.109 11.346 1.00 95.38 118 GLU A N 1
ATOM 942 C CA . GLU A 1 118 ? -13.116 -2.370 12.095 1.00 95.38 118 GLU A CA 1
ATOM 943 C C . GLU A 1 118 ? -11.960 -3.337 11.811 1.00 95.38 118 G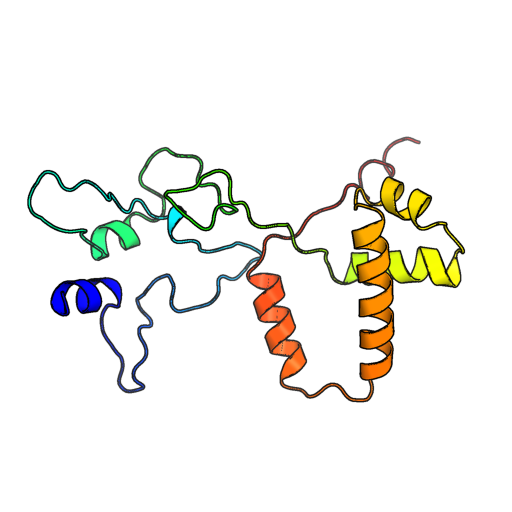LU A C 1
ATOM 945 O O . GLU A 1 118 ? -11.283 -3.790 12.735 1.00 95.38 118 GLU A O 1
ATOM 950 N N . ALA A 1 119 ? -11.637 -3.546 10.531 1.00 96.81 119 ALA A N 1
ATOM 951 C CA . ALA A 1 119 ? -10.505 -4.380 10.138 1.00 96.81 119 ALA A CA 1
ATOM 952 C C . ALA A 1 119 ? -9.161 -3.872 10.698 1.00 96.81 119 ALA A C 1
ATOM 954 O O . ALA A 1 119 ? -8.298 -4.669 11.063 1.00 96.81 119 ALA A O 1
ATOM 955 N N . ILE A 1 120 ? -8.954 -2.550 10.777 1.00 95.19 120 ILE A N 1
ATOM 956 C CA . ILE A 1 120 ? -7.738 -1.975 11.375 1.00 95.19 120 ILE A CA 1
ATOM 957 C C . ILE A 1 120 ? -7.663 -2.299 12.868 1.00 95.19 120 ILE A C 1
ATOM 959 O O . ILE A 1 120 ? -6.583 -2.647 13.343 1.00 95.19 120 ILE A O 1
ATOM 963 N N . ILE A 1 121 ? -8.779 -2.208 13.595 1.00 95.38 121 ILE A N 1
ATOM 964 C CA . ILE A 1 121 ? -8.825 -2.499 15.035 1.00 95.38 121 ILE A CA 1
ATOM 965 C C . ILE A 1 121 ? -8.466 -3.961 15.289 1.00 95.38 121 ILE A C 1
ATOM 967 O O . ILE A 1 121 ? -7.603 -4.239 16.123 1.00 95.38 121 ILE A O 1
ATOM 971 N N . GLU A 1 122 ? -9.085 -4.886 14.550 1.00 95.50 122 GLU A N 1
ATOM 972 C CA . GLU A 1 122 ? -8.827 -6.323 14.688 1.00 95.50 122 GLU A CA 1
ATOM 973 C C . GLU A 1 122 ? -7.361 -6.662 14.398 1.00 95.50 122 GLU A C 1
ATOM 975 O O . GLU A 1 122 ? -6.702 -7.353 15.181 1.00 95.50 122 GLU A O 1
ATOM 980 N N . LEU A 1 123 ? -6.814 -6.127 13.301 1.00 94.44 123 LEU A N 1
ATOM 981 C CA . LEU A 1 123 ? -5.417 -6.347 12.934 1.00 94.44 123 LEU A CA 1
ATOM 982 C C . LEU A 1 123 ? -4.447 -5.749 13.959 1.00 94.44 123 LEU A C 1
ATOM 984 O O . LEU A 1 123 ? -3.421 -6.364 14.253 1.00 94.44 123 LEU A O 1
ATOM 988 N N . GLU A 1 124 ? -4.749 -4.578 14.520 1.00 92.69 124 GLU A N 1
ATOM 989 C CA . GLU A 1 124 ? -3.894 -3.948 15.529 1.00 92.69 124 GLU A CA 1
ATOM 990 C C . GLU A 1 124 ? -3.959 -4.694 16.874 1.00 92.69 124 GLU A C 1
ATOM 992 O O . GLU A 1 124 ? -2.930 -4.841 17.538 1.00 92.69 124 GLU A O 1
ATOM 997 N N . ALA A 1 125 ? -5.118 -5.254 17.242 1.00 91.75 125 ALA A N 1
ATOM 998 C CA . ALA A 1 125 ? -5.250 -6.133 18.406 1.00 91.75 125 ALA A CA 1
ATOM 999 C C . ALA A 1 125 ? -4.364 -7.384 18.269 1.00 91.75 125 ALA A C 1
ATOM 1001 O O . ALA A 1 125 ? -3.595 -7.715 19.178 1.00 91.75 125 ALA A O 1
ATOM 1002 N N . ILE A 1 126 ? -4.418 -8.048 17.106 1.00 91.44 126 ILE A N 1
ATOM 1003 C CA . ILE A 1 126 ? -3.570 -9.211 16.798 1.00 91.44 126 ILE A CA 1
ATOM 1004 C C . ILE A 1 126 ? -2.093 -8.812 16.812 1.00 91.44 126 ILE A C 1
ATOM 1006 O O . ILE A 1 126 ? -1.279 -9.493 17.435 1.00 91.44 126 ILE A O 1
ATOM 1010 N N . ARG A 1 127 ? -1.740 -7.689 16.178 1.00 88.31 127 ARG A N 1
ATOM 1011 C CA . ARG A 1 127 ? -0.364 -7.182 16.138 1.00 88.31 127 ARG A CA 1
ATOM 1012 C C . ARG A 1 127 ? 0.203 -6.960 17.539 1.00 88.31 127 ARG A C 1
ATOM 1014 O O . ARG A 1 127 ? 1.334 -7.366 17.792 1.00 88.31 127 ARG A O 1
ATOM 1021 N N . ARG A 1 128 ? -0.565 -6.342 18.443 1.00 87.81 128 ARG A N 1
ATOM 1022 C CA . ARG A 1 128 ? -0.156 -6.115 19.841 1.00 87.81 128 ARG A CA 1
ATOM 1023 C C . ARG A 1 128 ? 0.005 -7.430 20.600 1.00 87.81 128 ARG A C 1
ATOM 1025 O O . ARG A 1 128 ? 0.981 -7.584 21.327 1.00 87.81 128 ARG A O 1
ATOM 1032 N N . LYS A 1 129 ? -0.888 -8.403 20.385 1.00 88.44 129 LYS A N 1
ATOM 1033 C CA . LYS A 1 129 ? -0.755 -9.752 20.961 1.00 88.44 129 LYS A CA 1
ATOM 1034 C C . LYS A 1 129 ? 0.519 -10.451 20.487 1.00 88.44 129 LYS A C 1
ATOM 1036 O O . LYS A 1 129 ? 1.209 -11.073 21.283 1.00 88.44 129 LYS A O 1
ATOM 1041 N N . TRP A 1 130 ? 0.837 -10.344 19.202 1.00 86.56 130 TRP A N 1
ATOM 1042 C CA . TRP A 1 130 ? 2.023 -10.967 18.618 1.00 86.56 130 TRP A CA 1
ATOM 1043 C C . TRP A 1 130 ? 3.307 -10.197 18.888 1.00 86.56 130 TRP A C 1
ATOM 1045 O O . TRP A 1 130 ? 4.373 -10.716 18.585 1.00 86.56 130 TRP A O 1
ATOM 1055 N N . GLN A 1 131 ? 3.243 -8.994 19.468 1.00 79.88 131 GLN A N 1
ATOM 1056 C CA . GLN A 1 131 ? 4.407 -8.135 19.679 1.00 79.88 131 GLN A CA 1
ATOM 1057 C C . GLN A 1 131 ? 5.504 -8.811 20.520 1.00 79.88 131 GLN A C 1
ATOM 1059 O O . GLN A 1 131 ? 6.682 -8.552 20.291 1.00 79.88 131 GLN A O 1
ATOM 1064 N N . SER A 1 132 ? 5.134 -9.718 21.430 1.00 71.25 132 SER A N 1
ATOM 1065 C CA . SER A 1 132 ? 6.071 -10.539 22.213 1.00 71.25 132 SER A CA 1
ATOM 1066 C C . SER A 1 132 ? 6.703 -11.702 21.435 1.00 71.25 132 SER A C 1
ATOM 1068 O O . SER A 1 132 ? 7.675 -12.285 21.900 1.00 71.25 132 SER A O 1
ATOM 1070 N N . GLU A 1 133 ? 6.163 -12.046 20.266 1.00 72.94 133 GLU A N 1
ATOM 1071 C CA . GLU A 1 133 ? 6.518 -13.222 19.456 1.00 72.94 133 GLU A CA 1
ATOM 1072 C C . GLU A 1 133 ? 7.104 -12.842 18.079 1.00 72.94 133 GLU A C 1
ATOM 1074 O O . GLU A 1 133 ? 7.441 -13.715 17.276 1.00 72.94 133 GLU A O 1
ATOM 1079 N N . VAL A 1 134 ? 7.232 -11.543 17.768 1.00 72.31 134 VAL A N 1
ATOM 1080 C CA . VAL A 1 134 ? 7.659 -11.095 16.433 1.00 72.31 134 VAL A CA 1
ATOM 1081 C C . VAL A 1 134 ? 9.133 -11.411 16.184 1.00 72.31 134 VAL A C 1
ATOM 1083 O O . VAL A 1 134 ? 10.033 -10.907 16.852 1.00 72.31 134 VAL A O 1
ATOM 1086 N N . SER A 1 135 ? 9.377 -12.196 15.135 1.00 66.81 135 SER A N 1
ATOM 1087 C CA . SER A 1 135 ? 10.710 -12.474 14.600 1.00 66.81 135 SER A CA 1
ATOM 1088 C C . SER A 1 135 ? 11.332 -11.246 13.922 1.00 66.81 13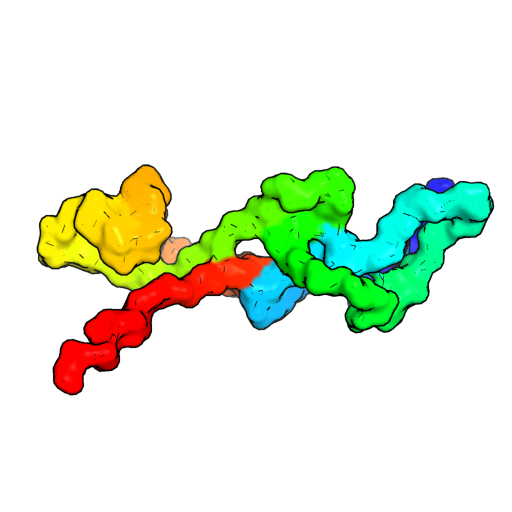5 SER A C 1
ATOM 1090 O O . SER A 1 135 ? 10.662 -10.492 13.213 1.00 66.81 135 SER A O 1
ATOM 1092 N N . TYR A 1 136 ? 12.654 -11.113 14.050 1.00 69.94 136 TYR A N 1
ATOM 1093 C CA . TYR A 1 136 ? 13.482 -10.059 13.449 1.00 69.94 136 TYR A CA 1
ATOM 1094 C C . TYR A 1 136 ? 13.360 -9.932 11.917 1.00 69.94 136 TYR A C 1
ATOM 1096 O O . TYR A 1 136 ? 13.773 -8.925 11.352 1.00 69.94 136 TYR A O 1
ATOM 1104 N N . ILE A 1 137 ? 12.801 -10.936 11.231 1.00 67.38 137 ILE A N 1
ATOM 1105 C CA . ILE A 1 137 ? 12.615 -10.951 9.769 1.00 67.38 137 ILE A CA 1
ATOM 1106 C C . ILE A 1 137 ? 11.333 -10.213 9.346 1.00 67.38 137 ILE A C 1
ATOM 1108 O O . ILE A 1 137 ? 11.277 -9.629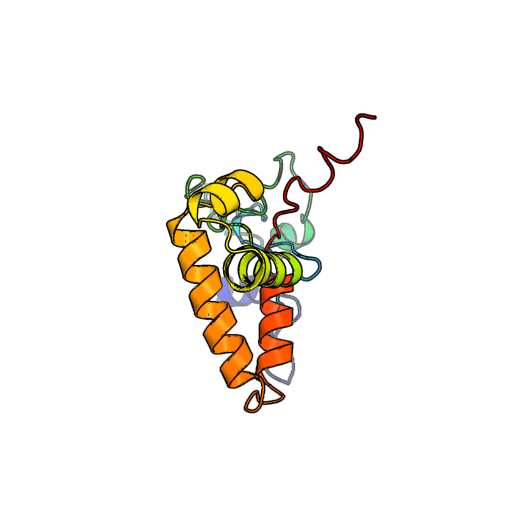 8.264 1.00 67.38 137 ILE A O 1
ATOM 1112 N N . VAL A 1 138 ? 10.296 -10.215 10.187 1.00 76.94 138 VAL A N 1
ATOM 1113 C CA . VAL A 1 138 ? 8.963 -9.701 9.820 1.00 76.94 138 VAL A CA 1
ATOM 1114 C C . VAL A 1 138 ? 8.941 -8.173 9.786 1.00 76.94 138 VAL A C 1
ATOM 1116 O O . VAL A 1 138 ? 8.314 -7.580 8.910 1.00 76.94 138 VAL A O 1
ATOM 1119 N N . VAL A 1 139 ? 9.674 -7.538 10.702 1.00 78.12 139 VAL A N 1
ATOM 1120 C CA . VAL A 1 139 ? 9.769 -6.076 10.819 1.00 78.12 139 VAL A CA 1
ATOM 1121 C C . VAL A 1 139 ? 10.340 -5.425 9.548 1.00 78.12 139 VAL A C 1
ATOM 1123 O O . VAL A 1 139 ? 9.607 -4.660 8.917 1.00 78.12 139 VAL A O 1
ATOM 1126 N N . PRO A 1 140 ? 11.552 -5.776 9.064 1.00 79.88 140 PRO A N 1
ATOM 1127 C CA . PRO A 1 140 ? 12.106 -5.162 7.855 1.00 79.88 140 PRO A CA 1
ATOM 1128 C C . PRO A 1 140 ? 11.272 -5.466 6.602 1.00 79.88 140 PRO A C 1
ATOM 1130 O O . PRO A 1 140 ? 11.202 -4.654 5.679 1.00 79.88 140 PRO A O 1
ATOM 1133 N N . TYR A 1 141 ? 10.595 -6.616 6.557 1.00 83.31 141 TYR A N 1
ATOM 1134 C CA . TYR A 1 141 ? 9.663 -6.917 5.473 1.00 83.31 141 TYR A CA 1
ATOM 1135 C C . TYR A 1 141 ? 8.455 -5.969 5.484 1.00 83.31 141 TYR A C 1
ATOM 1137 O O . TYR A 1 141 ? 8.078 -5.428 4.446 1.00 83.31 141 TYR A O 1
ATOM 1145 N N . SER A 1 142 ? 7.868 -5.719 6.657 1.00 83.75 142 SER A N 1
ATOM 1146 C CA . SER A 1 142 ? 6.744 -4.788 6.778 1.00 83.75 142 SER A CA 1
ATOM 1147 C C . SER A 1 142 ? 7.119 -3.346 6.425 1.00 83.75 142 SER A C 1
ATOM 1149 O O . SER A 1 142 ? 6.331 -2.668 5.764 1.00 83.75 142 SER A O 1
ATOM 1151 N N . ASP A 1 143 ? 8.330 -2.908 6.779 1.00 81.94 143 ASP A N 1
ATOM 1152 C CA . ASP A 1 143 ? 8.817 -1.561 6.475 1.00 81.94 143 ASP A CA 1
ATOM 1153 C C . ASP A 1 143 ? 9.058 -1.385 4.973 1.00 81.94 143 ASP A C 1
ATOM 1155 O O . ASP A 1 143 ? 8.548 -0.439 4.373 1.00 81.94 143 ASP A O 1
ATOM 1159 N N . THR A 1 144 ? 9.733 -2.347 4.331 1.00 81.56 144 THR A N 1
ATOM 1160 C CA . THR A 1 144 ? 9.957 -2.312 2.873 1.00 81.56 144 THR A CA 1
ATOM 1161 C C . THR A 1 144 ? 8.648 -2.343 2.087 1.00 81.56 144 THR A C 1
ATOM 1163 O O . THR A 1 144 ? 8.503 -1.623 1.096 1.00 81.56 144 THR A O 1
ATOM 1166 N N . LEU A 1 145 ? 7.659 -3.122 2.536 1.00 83.12 145 LEU A N 1
ATOM 1167 C CA . LEU A 1 145 ? 6.323 -3.083 1.951 1.00 83.12 145 LEU A CA 1
ATOM 1168 C C . LEU A 1 145 ? 5.673 -1.714 2.137 1.00 83.12 145 LEU A C 1
ATOM 1170 O O . LEU A 1 145 ? 5.174 -1.155 1.164 1.00 83.12 145 LEU A O 1
ATOM 1174 N N . PHE A 1 146 ? 5.683 -1.154 3.345 1.00 83.00 146 PHE A N 1
ATOM 1175 C CA . PHE A 1 146 ? 5.064 0.145 3.600 1.00 83.00 146 PHE A CA 1
ATOM 1176 C C . PHE A 1 146 ? 5.705 1.268 2.772 1.00 83.00 146 PHE A C 1
ATOM 1178 O O . PHE A 1 146 ? 4.992 2.104 2.221 1.00 83.00 146 PHE A O 1
ATOM 1185 N N . GLU A 1 147 ? 7.027 1.255 2.613 1.00 79.25 147 GLU A N 1
ATOM 1186 C CA . GLU A 1 147 ? 7.755 2.195 1.753 1.00 79.25 147 GLU A CA 1
ATOM 1187 C C . GLU A 1 147 ? 7.449 2.029 0.261 1.00 79.25 147 GLU A C 1
ATOM 1189 O O . GLU A 1 147 ? 7.588 2.989 -0.498 1.00 79.25 147 GLU A O 1
ATOM 1194 N N . SER A 1 148 ? 7.011 0.844 -0.166 1.00 75.88 148 SER A N 1
ATOM 1195 C CA . SER A 1 148 ? 6.675 0.574 -1.567 1.00 75.88 148 SER A CA 1
ATOM 1196 C C . SER A 1 148 ? 5.279 1.056 -1.985 1.00 75.88 148 SER A C 1
ATOM 1198 O O . SER A 1 148 ? 4.966 1.093 -3.179 1.00 75.88 148 SER A O 1
ATOM 1200 N N . PHE A 1 149 ? 4.438 1.438 -1.017 1.00 79.38 149 PHE A N 1
ATOM 1201 C CA . PHE A 1 149 ? 3.086 1.939 -1.250 1.00 79.38 149 PHE A CA 1
ATOM 1202 C C . PHE A 1 149 ? 2.966 3.422 -0.906 1.00 79.38 149 PHE A C 1
ATOM 1204 O O . PHE A 1 149 ? 3.562 3.924 0.045 1.00 79.38 149 PHE A O 1
ATOM 1211 N N . SER A 1 150 ? 2.130 4.129 -1.665 1.00 77.69 150 SER A N 1
ATOM 1212 C CA . SER A 1 150 ? 1.770 5.505 -1.334 1.00 77.69 150 SER A CA 1
ATOM 1213 C C . SER A 1 150 ? 0.922 5.557 -0.072 1.00 77.69 150 SER A C 1
ATOM 1215 O O . SER A 1 150 ? -0.057 4.823 0.066 1.00 77.69 150 SER A O 1
ATOM 1217 N N . SER A 1 151 ? 1.312 6.430 0.854 1.00 72.00 151 SER A N 1
ATOM 1218 C CA . SER A 1 151 ? 0.621 6.619 2.124 1.00 72.00 151 SER A CA 1
ATOM 1219 C C . SER A 1 151 ? -0.330 7.805 2.072 1.00 72.00 151 SER A C 1
ATOM 1221 O O . SER A 1 151 ? 0.017 8.857 1.537 1.00 72.00 151 SER A O 1
ATOM 1223 N N . GLU A 1 152 ? -1.487 7.661 2.701 1.00 63.16 152 GLU A N 1
ATOM 1224 C CA . GLU A 1 152 ? -2.469 8.734 2.837 1.00 63.16 152 GLU A CA 1
ATOM 1225 C C . GLU A 1 152 ? -2.031 9.707 3.947 1.00 63.16 152 GLU A C 1
ATOM 1227 O O . GLU A 1 152 ? -1.878 9.305 5.104 1.00 63.16 152 GLU A O 1
ATOM 1232 N N . MET A 1 153 ? -1.805 10.986 3.618 1.00 53.16 153 MET A N 1
ATOM 1233 C CA . MET A 1 153 ? -1.773 12.048 4.631 1.00 53.16 153 MET A CA 1
ATOM 1234 C C . MET A 1 153 ? -3.220 12.448 4.908 1.00 53.16 153 MET A C 1
ATOM 1236 O O . MET A 1 153 ? -3.832 13.182 4.136 1.00 53.16 153 MET A O 1
ATOM 1240 N N . MET A 1 154 ? -3.795 11.902 5.976 1.00 54.78 154 MET A N 1
ATOM 1241 C CA . MET A 1 154 ? -5.174 12.216 6.348 1.00 54.78 154 MET A CA 1
ATOM 1242 C C . MET A 1 154 ? -5.239 13.556 7.080 1.00 54.78 154 MET A C 1
ATOM 1244 O O . MET A 1 154 ? -4.287 13.943 7.757 1.00 54.78 154 MET A O 1
ATOM 1248 N N . SER A 1 155 ? -6.357 14.265 6.903 1.00 46.94 155 SER A N 1
ATOM 1249 C CA . SER A 1 155 ? -6.596 15.692 7.178 1.00 46.94 155 SER A CA 1
ATOM 1250 C C . SER A 1 155 ? -6.589 16.102 8.657 1.00 46.94 155 SER A C 1
ATOM 1252 O O . SER A 1 155 ? -7.430 16.883 9.094 1.00 46.94 155 SER A O 1
ATOM 1254 N N . TYR A 1 156 ? -5.645 15.601 9.443 1.00 46.69 156 TYR A N 1
ATOM 1255 C CA . TYR A 1 156 ? -5.515 15.936 10.856 1.00 46.69 156 TYR A CA 1
ATOM 1256 C C . TYR A 1 156 ? -4.955 17.349 11.093 1.00 46.69 156 TYR A C 1
ATOM 1258 O O . TYR A 1 156 ? -5.080 17.874 12.191 1.00 46.69 156 TYR A O 1
ATOM 1266 N N . GLU A 1 157 ? -4.379 17.991 10.072 1.00 40.50 157 GLU A N 1
ATOM 1267 C CA . GLU A 1 157 ? -3.859 19.364 10.175 1.00 40.50 157 GLU A CA 1
ATOM 1268 C C . GLU A 1 157 ? -4.883 20.451 9.820 1.00 40.50 157 GLU A C 1
ATOM 1270 O O . GLU A 1 157 ? -4.660 21.616 10.133 1.00 40.50 157 GLU A O 1
ATOM 1275 N N . LYS A 1 158 ? -6.028 20.114 9.206 1.00 40.53 158 LYS A N 1
ATOM 1276 C CA . LYS A 1 158 ? -6.985 21.144 8.760 1.00 40.53 158 LYS A CA 1
ATOM 1277 C C . LYS A 1 158 ? -7.853 21.738 9.875 1.00 40.53 158 LYS A C 1
ATOM 1279 O O . LYS A 1 158 ? -8.400 22.811 9.669 1.00 40.53 158 LYS A O 1
ATOM 1284 N N . ASN A 1 159 ? -7.935 21.098 11.044 1.00 38.19 159 ASN A N 1
ATOM 1285 C CA . ASN A 1 159 ? -8.769 21.565 12.162 1.00 38.19 159 ASN A CA 1
ATOM 1286 C C . ASN A 1 159 ? -7.969 22.206 13.312 1.00 38.19 159 ASN A C 1
ATOM 1288 O O . ASN A 1 159 ? -8.540 22.503 14.356 1.00 38.19 159 ASN A O 1
ATOM 1292 N N . SER A 1 160 ? -6.664 22.437 13.130 1.00 37.28 160 SER A N 1
ATOM 1293 C CA . SER A 1 160 ? -5.799 23.068 14.143 1.00 37.28 160 SER A CA 1
ATOM 1294 C C . SER A 1 160 ? -5.517 24.551 13.866 1.00 37.28 160 SER A C 1
ATOM 1296 O O . SER A 1 160 ? -4.754 25.171 14.600 1.00 37.28 160 SER A O 1
ATOM 1298 N N . ILE A 1 161 ? -6.104 25.127 12.809 1.00 40.50 161 ILE A N 1
ATOM 1299 C CA . ILE A 1 161 ? -5.941 26.538 12.425 1.00 40.50 161 ILE A CA 1
ATOM 1300 C C . ILE A 1 161 ? -7.330 27.164 12.275 1.00 40.50 161 ILE A C 1
ATOM 1302 O O . ILE A 1 161 ? -7.810 27.413 11.173 1.00 40.50 161 ILE A O 1
ATOM 1306 N N . SER A 1 162 ? -7.995 27.370 13.405 1.00 40.44 162 SER A N 1
ATOM 1307 C CA . SER A 1 162 ? -9.100 28.322 13.544 1.00 40.44 162 SER A CA 1
ATOM 1308 C C . SER A 1 162 ? -9.384 28.513 15.033 1.00 40.44 162 SER A C 1
ATOM 1310 O O . SER A 1 162 ? -10.295 27.897 15.587 1.00 40.44 162 SER A O 1
ATOM 1312 N N . LEU A 1 163 ? -8.543 29.328 15.665 1.00 36.50 163 LEU A N 1
ATOM 1313 C CA . LEU A 1 163 ? -8.858 30.116 16.854 1.00 36.50 163 LEU A CA 1
ATOM 1314 C C . LEU A 1 163 ? -8.506 31.567 16.534 1.00 36.50 163 LEU A C 1
ATOM 1316 O O . LEU A 1 163 ? -7.426 31.766 15.929 1.00 36.50 163 LEU A O 1
#

Foldseek 3Di:
DVVVVCQQLDDADPVGHSVVHPPRAQDFQQFADAPLLWPLPPDPPPPDHDRNVCRSVPSPPDDDPRQRQARDNVDPPRGHDADEDPVLLVVLLCCCPPVVDDLVRSCVVFVHDSVVSVVSNVVVVVCVVCVVVDDPVVVVVVVSVSRNHHHDPTDPPVPPPDD